Protein AF-A0A7V6ALC6-F1 (afdb_monomer)

Structure (mmCIF, N/CA/C/O backbone):
data_AF-A0A7V6ALC6-F1
#
_entry.id   AF-A0A7V6ALC6-F1
#
loop_
_atom_site.group_PDB
_atom_site.id
_atom_site.type_symbol
_atom_site.label_atom_id
_atom_site.label_alt_id
_atom_site.label_comp_id
_atom_site.label_asym_id
_atom_site.label_entity_id
_atom_site.label_seq_id
_atom_site.pdbx_PDB_ins_code
_atom_site.Cartn_x
_atom_site.Cartn_y
_atom_site.Cartn_z
_atom_site.occupancy
_atom_site.B_iso_or_equiv
_atom_site.auth_seq_id
_atom_site.auth_comp_id
_atom_site.auth_asym_id
_atom_site.auth_atom_id
_atom_site.pdbx_PDB_model_num
ATOM 1 N N . MET A 1 1 ? -54.475 15.816 51.204 1.00 42.22 1 MET A N 1
ATOM 2 C CA . MET A 1 1 ? -53.464 16.556 50.414 1.00 42.22 1 MET A CA 1
ATOM 3 C C . MET A 1 1 ? -52.301 15.622 50.111 1.00 42.22 1 MET A C 1
ATOM 5 O O . MET A 1 1 ? -51.918 14.844 50.974 1.00 42.22 1 MET A O 1
ATOM 9 N N . LYS A 1 2 ? -51.866 15.618 48.846 1.00 47.31 2 LYS A N 1
ATOM 10 C CA . LYS A 1 2 ? -50.954 14.658 48.204 1.00 47.31 2 LYS A CA 1
ATOM 11 C C . LYS A 1 2 ? -49.577 14.594 48.882 1.00 47.31 2 LYS A C 1
ATOM 13 O O . LYS A 1 2 ? -48.859 15.581 48.871 1.00 47.31 2 LYS A O 1
ATOM 18 N N . ASN A 1 3 ? -49.183 13.405 49.337 1.00 49.25 3 ASN A N 1
ATOM 19 C CA . ASN A 1 3 ? -47.789 13.038 49.601 1.00 49.25 3 ASN A CA 1
ATOM 20 C C . ASN A 1 3 ? -47.414 11.908 48.631 1.00 49.25 3 ASN A C 1
ATOM 22 O O . ASN A 1 3 ? -47.657 10.738 48.912 1.00 49.25 3 ASN A O 1
ATOM 26 N N . GLY A 1 4 ? -46.896 12.258 47.4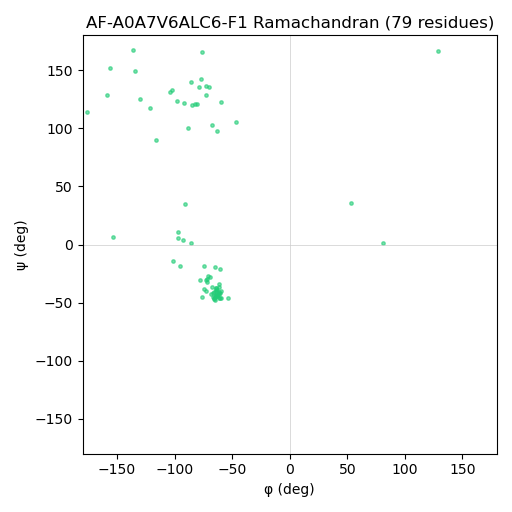48 1.00 54.72 4 GLY A N 1
ATOM 27 C CA . GLY A 1 4 ? -46.626 11.277 46.387 1.00 54.72 4 GLY A CA 1
ATOM 28 C C . GLY A 1 4 ? -45.525 11.633 45.385 1.00 54.72 4 GLY A C 1
ATOM 29 O O . GLY A 1 4 ? -45.346 10.893 44.426 1.00 54.72 4 GLY A O 1
ATOM 30 N N . GLU A 1 5 ? -44.770 12.721 45.574 1.00 53.59 5 GLU A N 1
ATOM 31 C CA . GLU A 1 5 ? -43.848 13.218 44.530 1.00 53.59 5 GLU A CA 1
ATOM 32 C C . GLU A 1 5 ? -42.366 12.850 44.752 1.00 53.59 5 GLU A C 1
ATOM 34 O O . GLU A 1 5 ? -41.565 12.876 43.819 1.00 53.59 5 GLU A O 1
ATOM 39 N N . GLY A 1 6 ? -41.983 12.392 45.949 1.00 51.84 6 GLY A N 1
ATOM 40 C CA . GLY A 1 6 ? -40.573 12.145 46.293 1.00 51.84 6 GLY A CA 1
ATOM 41 C C . GLY A 1 6 ? -39.926 10.895 45.674 1.00 51.84 6 GLY A C 1
ATOM 42 O O . GLY A 1 6 ? -38.702 10.801 45.629 1.00 51.84 6 GLY A O 1
ATOM 43 N N . LYS A 1 7 ? -40.706 9.919 45.181 1.00 49.06 7 LYS A N 1
ATOM 44 C CA . LYS A 1 7 ? -40.160 8.638 44.676 1.00 49.06 7 LYS A CA 1
ATOM 45 C C . LYS A 1 7 ? -39.920 8.599 43.160 1.00 49.06 7 LYS A C 1
ATOM 47 O O . LYS A 1 7 ? -39.135 7.772 42.703 1.00 49.06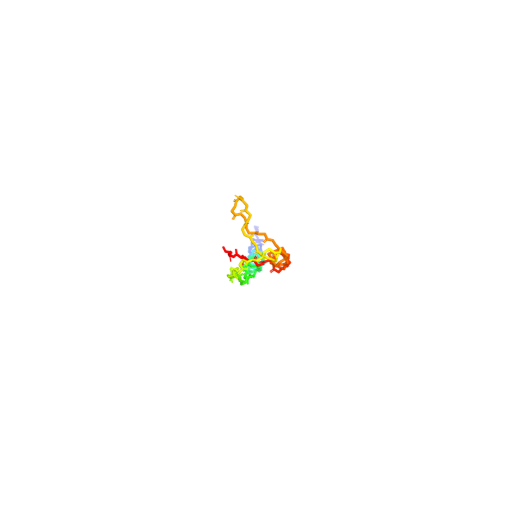 7 LYS A O 1
ATOM 52 N N . GLN A 1 8 ? -40.530 9.495 42.378 1.00 51.84 8 GLN A N 1
ATOM 53 C CA . GLN A 1 8 ? -40.365 9.516 40.915 1.00 51.84 8 GLN A CA 1
ATOM 54 C C . GLN A 1 8 ? -39.042 10.153 40.454 1.00 51.84 8 GLN A C 1
ATOM 56 O O . GLN A 1 8 ? -38.488 9.742 39.433 1.00 51.84 8 GLN A O 1
ATOM 61 N N . PHE A 1 9 ? -38.497 11.115 41.205 1.00 50.06 9 PHE A N 1
ATOM 62 C CA . PHE A 1 9 ? -37.260 11.812 40.829 1.00 50.06 9 PHE A CA 1
ATOM 63 C C . PHE A 1 9 ? -35.997 10.946 40.972 1.00 50.06 9 PHE A C 1
ATOM 65 O O . PHE A 1 9 ? -35.080 11.058 40.159 1.00 50.06 9 PHE A O 1
ATOM 72 N N . LEU A 1 10 ? -35.960 10.022 41.939 1.00 51.34 10 LEU A N 1
ATOM 73 C CA . LEU A 1 10 ? -34.814 9.121 42.139 1.00 51.34 10 LEU A CA 1
ATOM 74 C C . LEU A 1 10 ? -34.676 8.043 41.046 1.00 51.34 10 LEU A C 1
ATOM 76 O O . LEU A 1 10 ? -33.565 7.581 40.783 1.00 51.34 10 LEU A O 1
ATOM 80 N N . GLY A 1 11 ? -35.775 7.647 40.394 1.00 53.09 11 GLY A N 1
ATOM 81 C CA . GLY A 1 11 ? -35.764 6.641 39.322 1.00 53.09 11 GLY A CA 1
ATOM 82 C C . GLY A 1 11 ? -35.200 7.167 37.999 1.00 53.09 11 GLY A C 1
ATOM 83 O O . GLY A 1 11 ? -34.431 6.472 37.333 1.00 53.09 11 GLY A O 1
ATOM 84 N N . LYS A 1 12 ? -35.506 8.426 37.654 1.00 57.94 12 LYS A N 1
ATOM 85 C CA . LYS A 1 12 ? -35.034 9.078 36.419 1.00 57.94 12 LYS A CA 1
ATOM 86 C C . LYS A 1 12 ? -33.505 9.152 36.345 1.00 57.94 12 LYS A C 1
ATOM 88 O O . LYS A 1 12 ? -32.926 8.857 35.305 1.00 57.94 12 LYS A O 1
ATOM 93 N N . ASN A 1 13 ? -32.843 9.437 37.467 1.00 64.25 13 ASN A N 1
ATOM 94 C CA . ASN A 1 13 ? -31.383 9.555 37.525 1.00 64.25 13 ASN A CA 1
ATOM 95 C C . ASN A 1 13 ? -30.652 8.215 37.334 1.00 64.25 13 ASN A C 1
ATOM 97 O O . ASN A 1 13 ? -29.530 8.203 36.829 1.00 64.25 13 ASN A O 1
ATOM 101 N N . LYS A 1 14 ? -31.271 7.083 37.702 1.00 66.69 14 LYS A N 1
ATOM 102 C CA . LYS A 1 14 ? -30.708 5.746 37.438 1.00 66.69 14 LYS A CA 1
ATOM 103 C C . LYS A 1 14 ? -30.805 5.367 35.961 1.00 66.69 14 LYS A C 1
ATOM 105 O O . LYS A 1 14 ? -29.845 4.823 35.428 1.00 66.69 14 LYS A O 1
ATOM 110 N N . LEU A 1 15 ? -31.918 5.703 35.305 1.00 78.44 15 LEU A N 1
ATOM 111 C CA . LEU A 1 15 ? -32.105 5.458 33.873 1.00 78.44 15 LEU A CA 1
ATOM 112 C C . LEU A 1 15 ? -31.126 6.295 33.034 1.00 78.44 15 LEU A C 1
ATOM 114 O O . LEU A 1 15 ? -30.426 5.754 32.185 1.00 78.44 15 LEU A O 1
ATOM 118 N N . ILE A 1 16 ? -31.002 7.591 33.345 1.00 83.00 16 ILE A N 1
ATOM 119 C CA . ILE A 1 16 ? -30.078 8.510 32.659 1.00 83.00 16 ILE A CA 1
ATOM 120 C C . ILE A 1 16 ? -28.622 8.061 32.839 1.00 83.00 16 ILE A C 1
ATOM 122 O O . ILE A 1 16 ? -27.862 8.039 31.874 1.00 83.00 16 ILE A O 1
ATOM 126 N N . ARG A 1 17 ? -28.232 7.642 34.051 1.00 81.38 17 ARG A N 1
ATOM 127 C CA . ARG A 1 17 ? -26.893 7.086 34.304 1.00 81.38 17 ARG A CA 1
ATOM 128 C C . ARG A 1 17 ? -26.622 5.822 33.489 1.00 81.38 17 ARG A C 1
ATOM 130 O O . ARG A 1 17 ? -25.532 5.698 32.944 1.00 81.38 17 ARG A O 1
ATOM 137 N N . GLY A 1 18 ? -27.598 4.921 33.374 1.00 85.81 18 GLY A N 1
ATOM 138 C CA . GLY A 1 18 ? -27.479 3.726 32.535 1.00 85.81 18 GLY A CA 1
ATOM 139 C C . GLY A 1 18 ? -27.283 4.070 31.058 1.00 85.81 18 GLY A C 1
ATOM 140 O O . GLY A 1 18 ? -26.367 3.550 30.426 1.00 85.81 18 GLY A O 1
ATOM 141 N N . CYS A 1 19 ? -28.074 5.010 30.533 1.00 88.56 19 CYS A N 1
ATOM 142 C CA . CYS A 1 19 ? -27.929 5.493 29.159 1.00 88.56 19 CYS A CA 1
ATOM 143 C C . CYS A 1 19 ? -26.567 6.151 28.913 1.00 88.56 19 CYS A C 1
ATOM 145 O O . CYS A 1 19 ? -25.965 5.901 27.877 1.00 88.56 19 CYS A O 1
ATOM 147 N N . LEU A 1 20 ? -26.053 6.944 29.859 1.00 90.12 20 LEU A N 1
ATOM 148 C CA . LEU A 1 20 ? -24.736 7.577 29.738 1.00 90.12 20 LEU A CA 1
ATOM 149 C C . LEU A 1 20 ? -23.596 6.555 29.731 1.00 90.12 20 LEU A C 1
ATOM 151 O O . LEU A 1 20 ? -22.672 6.693 28.937 1.00 90.12 20 LEU A O 1
ATOM 155 N N . VAL A 1 21 ? -23.665 5.518 30.572 1.00 90.00 21 VAL A N 1
ATOM 156 C CA . VAL A 1 21 ? -22.664 4.436 30.579 1.00 90.00 21 VAL A CA 1
ATOM 157 C C . VAL A 1 21 ? -22.724 3.633 29.282 1.00 90.00 21 VAL A C 1
ATOM 159 O O . VAL A 1 21 ? -21.682 3.325 28.711 1.00 90.00 21 VAL A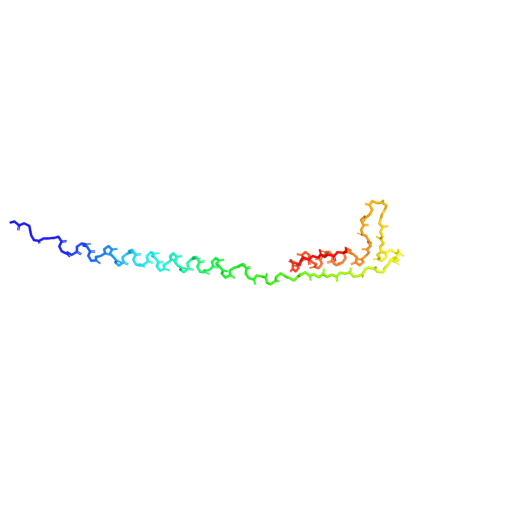 O 1
ATOM 162 N N . PHE A 1 22 ? -23.926 3.336 28.784 1.00 89.56 22 PHE A N 1
ATOM 163 C CA . PHE A 1 22 ? -24.103 2.651 27.505 1.00 89.56 22 PHE A CA 1
ATOM 164 C C . PHE A 1 22 ? -23.567 3.484 26.335 1.00 89.56 22 PHE A C 1
ATOM 166 O O . PHE A 1 22 ? -22.834 2.966 25.497 1.00 89.56 22 PHE A O 1
ATOM 173 N N . LEU A 1 23 ? -23.870 4.7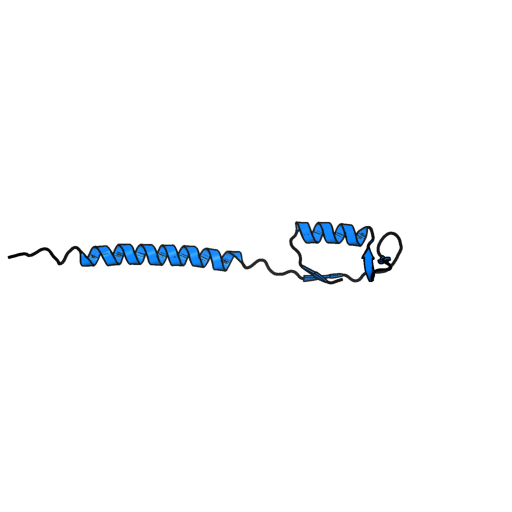85 26.311 1.00 91.06 23 LEU A N 1
ATOM 174 C CA . LEU A 1 23 ? -23.375 5.710 25.295 1.00 91.06 23 LEU A CA 1
ATOM 175 C C . LEU A 1 23 ? -21.849 5.832 25.354 1.00 91.06 23 LEU A C 1
ATOM 177 O O . LEU A 1 23 ? -21.191 5.766 24.323 1.00 91.06 23 LEU A O 1
ATOM 181 N N . PHE A 1 24 ? -21.283 5.952 26.557 1.00 90.25 24 PHE A N 1
ATOM 182 C CA . PHE A 1 24 ? -19.838 5.976 26.760 1.00 90.25 24 PHE A CA 1
ATOM 183 C C . PHE A 1 24 ? -19.183 4.685 26.268 1.00 90.25 24 PHE A C 1
ATOM 185 O O . PHE A 1 24 ? -18.196 4.749 25.546 1.00 90.25 24 PHE A O 1
ATOM 192 N N . PHE A 1 25 ? -19.750 3.522 26.598 1.00 89.12 25 PHE A N 1
ATOM 193 C CA . PHE A 1 25 ? -19.240 2.237 26.128 1.00 89.12 25 PHE A CA 1
ATOM 194 C C . PHE A 1 25 ? -19.299 2.130 24.600 1.00 89.12 25 PHE A C 1
ATOM 196 O O . PHE A 1 25 ? -18.331 1.703 23.981 1.00 89.12 25 PHE A O 1
ATOM 203 N N . PHE A 1 26 ? -20.396 2.572 23.981 1.00 87.00 26 PHE A N 1
ATOM 204 C CA . PHE A 1 26 ? -20.549 2.554 22.527 1.00 87.00 26 PHE A CA 1
ATOM 205 C C . PHE A 1 26 ? -19.550 3.491 21.831 1.00 87.00 26 PHE A C 1
ATOM 207 O O . PHE A 1 26 ? -18.872 3.088 20.891 1.00 87.00 26 PHE A O 1
ATOM 214 N N . LEU A 1 27 ? -19.388 4.714 22.345 1.00 87.00 27 LEU A N 1
ATOM 215 C CA . LEU A 1 27 ? -18.402 5.675 21.843 1.00 87.00 27 LEU A CA 1
ATOM 216 C C . LEU A 1 27 ? -16.964 5.181 22.044 1.00 87.00 27 LEU A C 1
ATOM 218 O O . LEU A 1 27 ? -16.122 5.364 21.170 1.00 87.00 27 LEU A O 1
ATOM 222 N N . PHE A 1 28 ? -16.682 4.518 23.165 1.00 85.00 28 PHE A N 1
ATOM 223 C CA . PHE A 1 28 ? -15.367 3.951 23.450 1.00 85.00 28 PHE A CA 1
ATOM 224 C C . PHE A 1 28 ? -14.986 2.844 22.455 1.00 85.00 28 PHE A C 1
ATOM 226 O O . PHE A 1 28 ? -13.847 2.803 21.995 1.00 85.00 28 PHE A O 1
ATOM 233 N N . GLN A 1 29 ? -15.942 1.999 22.052 1.00 82.44 29 GLN A N 1
ATOM 234 C CA . GLN A 1 29 ? -15.727 1.000 20.996 1.00 82.44 29 GLN A CA 1
ATOM 235 C C . GLN A 1 29 ? -15.430 1.655 19.635 1.00 82.44 29 GLN A C 1
ATOM 237 O O . GLN A 1 29 ? -14.565 1.171 18.908 1.00 82.44 29 GLN A O 1
ATOM 242 N N . CYS A 1 30 ? -16.075 2.782 19.307 1.00 78.31 30 CYS A N 1
ATOM 243 C CA . CYS A 1 30 ? -15.770 3.530 18.082 1.00 78.31 30 CYS A CA 1
ATOM 244 C C . CYS A 1 30 ? -14.334 4.077 18.065 1.00 78.31 30 CYS A C 1
ATOM 246 O O . CYS A 1 30 ? -13.681 4.011 17.032 1.00 78.31 30 CYS A O 1
ATOM 248 N N . VAL A 1 31 ? -13.824 4.568 19.199 1.00 76.06 31 VAL A N 1
ATOM 249 C CA . VAL A 1 31 ? -12.448 5.096 19.296 1.00 76.06 31 VAL A CA 1
ATOM 250 C C . VAL A 1 31 ? -11.397 3.992 19.129 1.00 76.06 31 VAL A C 1
ATOM 252 O O . VAL A 1 31 ? -10.352 4.214 18.524 1.00 76.06 31 VAL A O 1
ATOM 255 N N . LEU A 1 32 ? -11.661 2.787 19.638 1.00 66.88 32 LEU A N 1
ATOM 256 C CA . LEU A 1 32 ? -10.743 1.648 19.508 1.00 66.88 32 LEU A CA 1
ATOM 257 C C . LEU A 1 32 ? -10.682 1.071 18.085 1.00 66.88 32 LEU A C 1
ATOM 259 O O . LEU A 1 32 ? -9.631 0.566 17.684 1.00 66.88 32 LEU A O 1
ATOM 263 N N . ALA A 1 33 ? -11.773 1.173 17.320 1.00 67.19 33 ALA A N 1
ATOM 264 C CA . ALA A 1 33 ? -11.879 0.623 15.968 1.00 67.19 33 ALA A CA 1
ATOM 265 C C . ALA A 1 33 ? -10.931 1.277 14.941 1.00 67.19 33 ALA A C 1
ATOM 267 O O . ALA A 1 33 ? -10.655 0.674 13.908 1.00 67.19 33 ALA A O 1
ATOM 268 N N . GLU A 1 34 ? -10.405 2.474 15.214 1.00 63.38 34 GLU A N 1
ATOM 269 C CA . GLU A 1 34 ? -9.641 3.265 14.236 1.00 63.38 34 GLU A CA 1
ATOM 270 C C . GLU A 1 34 ? -8.111 3.119 14.368 1.00 63.38 34 GLU A C 1
ATOM 272 O O . GLU A 1 34 ? -7.341 3.764 13.662 1.00 63.38 34 GLU A O 1
ATOM 277 N N . SER A 1 35 ? -7.628 2.235 15.246 1.00 57.72 35 SER A N 1
ATOM 278 C CA . SER A 1 35 ? -6.188 2.050 15.488 1.00 57.72 35 SER A CA 1
ATOM 279 C C . SER A 1 35 ? -5.525 0.981 14.605 1.00 57.72 35 SER A C 1
ATOM 281 O O . SER A 1 35 ? -4.593 0.298 15.037 1.00 57.72 35 SER A O 1
ATOM 283 N N . SER A 1 36 ? -5.951 0.830 13.345 1.00 61.78 36 SER A N 1
ATOM 284 C CA . SER A 1 36 ? -5.148 0.079 12.375 1.00 61.78 36 SER A CA 1
ATOM 285 C C . SER A 1 36 ? -3.875 0.880 12.109 1.00 61.78 36 SER A C 1
ATOM 287 O O . SER A 1 36 ? -3.909 1.900 11.426 1.00 61.78 36 SER A O 1
ATOM 289 N N . LEU A 1 37 ? -2.761 0.459 12.712 1.00 62.59 37 LEU A N 1
ATOM 290 C CA . LEU A 1 37 ? -1.436 1.045 12.522 1.00 62.59 37 LEU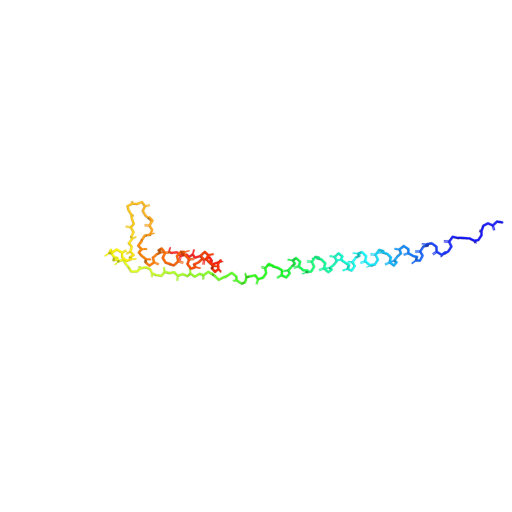 A CA 1
ATOM 291 C C . LEU A 1 37 ? -1.189 1.235 11.014 1.00 62.59 37 LEU A C 1
ATOM 293 O O . LEU A 1 37 ? -0.975 0.253 10.304 1.00 62.59 37 LEU A O 1
ATOM 297 N N . HIS A 1 38 ? -1.260 2.477 10.524 1.00 63.59 38 HIS A N 1
ATOM 298 C CA . HIS A 1 38 ? -1.066 2.798 9.112 1.00 63.59 38 HIS A CA 1
ATOM 299 C C . HIS A 1 38 ? 0.367 2.435 8.712 1.00 63.59 38 HIS A C 1
ATOM 301 O O . HIS A 1 38 ? 1.316 3.172 8.978 1.00 63.59 38 HIS A O 1
ATOM 307 N N . ARG A 1 39 ? 0.540 1.255 8.113 1.00 70.94 39 ARG A N 1
ATOM 308 C CA . ARG A 1 39 ? 1.824 0.804 7.577 1.00 70.94 39 ARG A CA 1
ATOM 309 C C . ARG A 1 39 ? 1.932 1.302 6.143 1.00 70.94 39 ARG A C 1
ATOM 311 O O . ARG A 1 39 ? 1.336 0.721 5.241 1.00 70.94 39 ARG A O 1
ATOM 318 N N . THR A 1 40 ? 2.677 2.387 5.957 1.00 80.25 40 THR A N 1
ATOM 319 C CA . THR A 1 40 ? 3.097 2.843 4.630 1.00 80.25 40 THR A CA 1
ATOM 320 C C . THR A 1 40 ? 4.362 2.095 4.232 1.00 80.25 40 THR A C 1
ATOM 322 O O . THR A 1 40 ? 5.376 2.177 4.928 1.00 80.25 40 THR A O 1
ATOM 325 N N . ILE A 1 41 ? 4.311 1.364 3.121 1.00 79.88 41 ILE A N 1
ATOM 326 C CA . ILE A 1 41 ? 5.470 0.646 2.578 1.00 79.88 41 ILE A CA 1
ATOM 327 C C . ILE A 1 41 ? 6.014 1.420 1.379 1.00 79.88 41 ILE A C 1
ATOM 329 O O . ILE A 1 41 ? 5.258 1.796 0.485 1.00 79.88 41 ILE A O 1
ATOM 333 N N . ARG A 1 42 ? 7.332 1.639 1.372 1.00 83.12 42 ARG A N 1
ATOM 334 C CA . ARG A 1 42 ? 8.067 2.268 0.268 1.00 83.12 42 ARG A CA 1
ATOM 335 C C . ARG A 1 42 ? 8.783 1.209 -0.549 1.00 83.12 42 ARG A C 1
ATOM 337 O O . ARG A 1 42 ? 9.452 0.350 0.029 1.00 83.12 42 ARG A O 1
ATOM 344 N N . ILE A 1 43 ? 8.661 1.285 -1.868 1.00 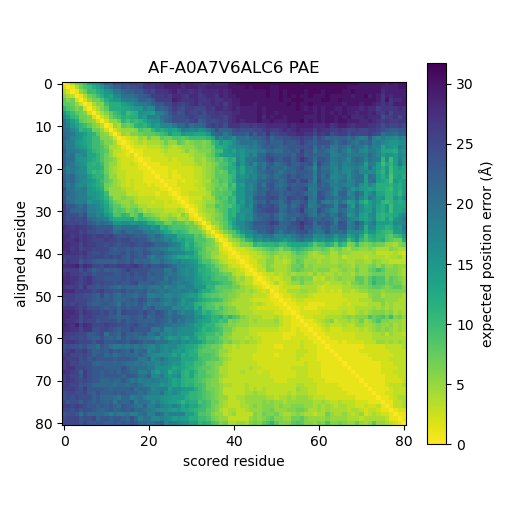78.94 43 ILE A N 1
ATOM 345 C CA . ILE A 1 43 ? 9.160 0.251 -2.774 1.00 78.94 43 ILE A CA 1
ATOM 346 C C . ILE A 1 43 ? 10.156 0.871 -3.746 1.00 78.94 43 ILE A C 1
ATOM 348 O O . ILE A 1 43 ? 9.795 1.708 -4.559 1.00 78.94 43 ILE A O 1
ATOM 352 N N . GLY A 1 44 ? 11.409 0.424 -3.697 1.00 81.19 44 GLY A N 1
ATOM 353 C CA . GLY A 1 44 ? 12.369 0.717 -4.758 1.00 81.19 44 GLY A CA 1
ATOM 354 C C . GLY A 1 44 ? 12.180 -0.259 -5.916 1.00 81.19 44 GLY A C 1
ATOM 355 O O . GLY A 1 44 ? 12.316 -1.467 -5.719 1.00 81.19 44 GLY A O 1
ATOM 356 N N . ILE A 1 45 ? 11.882 0.246 -7.113 1.00 80.00 45 ILE A N 1
ATOM 357 C CA . ILE A 1 45 ? 11.746 -0.578 -8.318 1.00 80.00 45 ILE A CA 1
ATOM 358 C C . ILE A 1 45 ? 13.045 -0.531 -9.125 1.00 80.00 45 ILE A C 1
ATOM 360 O O . ILE A 1 45 ? 13.496 0.533 -9.539 1.00 80.00 45 ILE A O 1
ATOM 364 N N . VAL A 1 46 ? 13.627 -1.705 -9.379 1.00 84.19 46 VAL A N 1
ATOM 365 C CA . VAL A 1 46 ? 14.673 -1.875 -10.394 1.00 84.19 46 VAL A CA 1
ATOM 366 C C . VAL A 1 46 ? 13.991 -2.261 -11.699 1.00 84.19 46 VAL A C 1
ATOM 368 O O . VAL A 1 46 ? 13.276 -3.262 -11.751 1.00 84.19 46 VAL A O 1
ATOM 371 N N . GLU A 1 47 ? 14.191 -1.459 -12.741 1.00 85.69 47 GLU A N 1
ATOM 372 C CA . GLU A 1 47 ? 13.536 -1.686 -14.025 1.00 85.69 47 GLU A CA 1
ATOM 373 C C . GLU A 1 47 ? 14.124 -2.887 -14.781 1.00 85.69 47 GLU A C 1
ATOM 375 O O . GLU A 1 47 ? 15.336 -3.069 -14.892 1.00 85.69 47 GLU A O 1
ATOM 380 N N . GLY A 1 48 ? 13.232 -3.693 -15.345 1.00 89.38 48 GLY A N 1
ATOM 381 C CA . GLY A 1 48 ? 13.515 -4.843 -16.185 1.00 89.38 48 GLY A CA 1
ATOM 382 C C . GLY A 1 48 ? 12.214 -5.444 -16.715 1.00 89.38 48 GLY A C 1
ATOM 383 O O . GLY A 1 48 ? 11.410 -5.985 -15.955 1.00 89.38 48 GLY A O 1
ATOM 384 N N . TYR A 1 49 ? 11.996 -5.374 -18.030 1.00 86.12 49 TYR A N 1
ATOM 385 C CA . TYR A 1 49 ? 10.843 -6.012 -18.670 1.00 86.12 49 TYR A CA 1
ATOM 386 C C . TYR A 1 49 ? 10.993 -7.547 -18.643 1.00 86.12 49 TYR A C 1
ATOM 388 O O . TYR A 1 49 ? 12.074 -8.037 -18.974 1.00 86.12 49 TYR A O 1
ATOM 396 N N . PRO A 1 50 ? 9.950 -8.332 -18.302 1.00 89.31 50 PRO A N 1
ATOM 397 C CA . PRO A 1 50 ? 8.566 -7.948 -17.974 1.00 89.31 50 PRO A CA 1
ATOM 398 C C . PRO A 1 50 ? 8.284 -7.831 -16.459 1.00 89.31 50 PRO A C 1
ATOM 400 O O . PRO A 1 50 ? 7.128 -7.774 -16.036 1.00 89.31 50 PRO A O 1
ATOM 403 N N . PHE A 1 51 ? 9.324 -7.856 -15.628 1.00 89.00 51 PHE A N 1
ATOM 404 C CA . PHE A 1 51 ? 9.223 -7.996 -14.177 1.00 89.00 51 PHE A CA 1
ATOM 405 C C . PHE A 1 51 ? 8.779 -6.713 -13.467 1.00 89.00 51 PHE A C 1
ATOM 407 O O . PHE A 1 51 ? 7.888 -6.775 -12.618 1.00 89.00 51 PHE A O 1
ATOM 414 N N . ALA A 1 52 ? 9.358 -5.569 -13.831 1.00 91.00 52 ALA A N 1
ATOM 415 C CA . ALA A 1 52 ? 8.936 -4.244 -13.385 1.00 91.00 52 ALA A CA 1
ATOM 416 C C . ALA A 1 52 ? 9.442 -3.183 -14.374 1.00 91.00 52 ALA A C 1
ATOM 418 O O . ALA A 1 52 ? 10.613 -3.189 -14.731 1.00 91.00 52 ALA A O 1
ATOM 419 N N . PHE A 1 53 ? 8.590 -2.297 -14.869 1.00 90.62 53 PHE A N 1
ATOM 420 C CA . PHE A 1 53 ? 8.963 -1.286 -15.857 1.00 90.62 53 PHE A CA 1
ATOM 421 C C . PHE A 1 53 ? 8.014 -0.093 -15.808 1.00 90.62 53 PHE A C 1
ATOM 423 O O . PHE A 1 53 ? 6.831 -0.234 -15.487 1.00 90.62 53 PHE A O 1
ATOM 430 N N . THR A 1 54 ? 8.521 1.073 -16.190 1.00 91.31 54 THR A N 1
ATOM 431 C CA . THR A 1 54 ? 7.694 2.257 -16.408 1.00 91.31 54 THR A CA 1
ATOM 432 C C . THR A 1 54 ? 7.041 2.175 -17.790 1.00 91.31 54 THR A C 1
ATOM 434 O O . THR A 1 54 ? 7.709 2.054 -18.819 1.00 91.31 54 THR A O 1
ATOM 437 N N . ASN A 1 55 ? 5.711 2.187 -17.830 1.00 90.25 55 ASN A N 1
ATOM 438 C CA . ASN A 1 55 ? 4.936 2.215 -19.065 1.00 90.25 55 ASN A CA 1
ATOM 439 C C . ASN A 1 55 ? 4.949 3.631 -19.680 1.00 90.25 55 ASN A C 1
ATOM 441 O O . ASN A 1 55 ? 5.311 4.611 -19.035 1.00 90.25 55 ASN A O 1
ATOM 445 N N . LYS A 1 56 ? 4.539 3.766 -20.946 1.00 90.56 56 LYS A N 1
ATOM 446 C CA . LYS A 1 56 ? 4.585 5.044 -21.692 1.00 90.56 56 LYS A CA 1
ATOM 447 C C . LYS A 1 56 ? 3.752 6.174 -21.072 1.00 90.56 56 LYS A C 1
ATOM 449 O O . LYS A 1 56 ? 3.983 7.336 -21.377 1.00 90.56 56 LYS A O 1
ATOM 454 N N . ASP A 1 57 ? 2.773 5.822 -20.249 1.00 93.12 57 ASP A N 1
ATOM 455 C CA . ASP A 1 57 ? 1.915 6.734 -19.488 1.00 93.12 57 ASP A CA 1
ATOM 456 C C . ASP A 1 57 ? 2.531 7.159 -18.140 1.00 93.12 57 ASP A C 1
ATOM 458 O O . ASP A 1 57 ? 1.899 7.896 -17.390 1.00 93.12 57 ASP A O 1
ATOM 462 N N . GLY A 1 58 ? 3.744 6.694 -17.820 1.00 86.69 58 GLY A N 1
ATOM 463 C CA . GLY A 1 58 ? 4.408 6.927 -16.538 1.00 86.69 58 GLY A CA 1
ATOM 464 C C . GLY A 1 58 ? 3.946 5.991 -15.418 1.00 86.69 58 GLY A C 1
ATOM 465 O O . GLY A 1 58 ? 4.426 6.115 -14.296 1.00 86.69 58 GLY A O 1
ATOM 466 N N . SER A 1 59 ? 3.033 5.049 -15.691 1.00 89.12 59 SER A N 1
ATOM 467 C CA . SER A 1 59 ? 2.609 4.067 -14.688 1.00 89.12 59 SER A CA 1
ATOM 468 C C . SER A 1 59 ? 3.638 2.946 -14.533 1.00 89.12 59 SER A C 1
ATOM 470 O O . SER A 1 59 ? 4.121 2.392 -15.523 1.00 89.12 59 SER A O 1
ATOM 472 N N . PHE A 1 60 ? 3.947 2.565 -13.293 1.00 89.50 60 PHE A N 1
ATOM 473 C CA . PHE A 1 60 ? 4.734 1.363 -13.019 1.00 89.50 60 PHE A CA 1
ATOM 474 C C . PHE A 1 60 ? 3.890 0.110 -13.274 1.00 89.50 60 PHE A C 1
ATOM 476 O O . PHE A 1 60 ? 2.771 -0.009 -12.771 1.00 89.50 60 PHE A O 1
ATOM 483 N N . LYS A 1 61 ? 4.423 -0.826 -14.062 1.00 90.88 61 LYS A N 1
ATOM 484 C CA . LYS A 1 61 ? 3.792 -2.109 -14.408 1.00 90.88 61 LYS A CA 1
ATOM 485 C C . LYS A 1 61 ? 4.792 -3.253 -14.328 1.00 90.88 61 LYS A C 1
ATOM 487 O O . 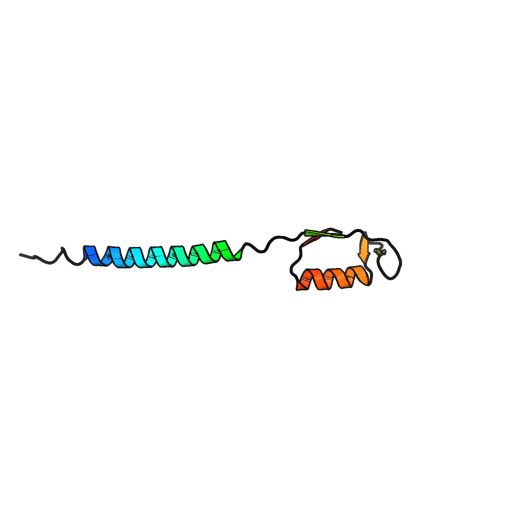LYS A 1 61 ? 5.995 -3.034 -14.269 1.00 90.88 61 LYS A O 1
ATOM 492 N N . GLY A 1 62 ? 4.292 -4.481 -14.370 1.00 91.62 62 GLY A N 1
ATOM 493 C CA . GLY A 1 62 ? 5.104 -5.693 -14.407 1.00 91.62 62 GLY A CA 1
ATOM 494 C C . GLY A 1 62 ? 4.671 -6.688 -13.344 1.00 91.62 62 GLY A C 1
ATOM 495 O O . GLY A 1 62 ? 3.928 -6.351 -12.424 1.00 91.62 62 GLY A O 1
ATOM 496 N N . PHE A 1 63 ? 5.158 -7.919 -13.470 1.00 92.25 63 PHE A N 1
ATOM 497 C CA . PHE A 1 63 ? 4.745 -9.023 -12.605 1.00 92.25 63 PHE A CA 1
ATOM 498 C C . PHE A 1 63 ? 4.884 -8.707 -11.105 1.00 92.25 63 PHE A C 1
ATOM 500 O O . PHE A 1 63 ? 3.958 -8.955 -10.333 1.00 92.25 63 PHE A O 1
ATOM 507 N N . TYR A 1 64 ? 6.018 -8.136 -10.681 1.00 90.00 64 TYR A N 1
ATOM 508 C CA . TYR A 1 64 ? 6.239 -7.835 -9.263 1.00 90.00 64 TYR A CA 1
ATOM 509 C C . TYR A 1 64 ? 5.411 -6.646 -8.774 1.00 90.00 64 TYR A C 1
ATOM 511 O O . TYR A 1 64 ? 5.000 -6.636 -7.615 1.00 90.00 64 TYR A O 1
ATOM 519 N N . VAL A 1 65 ? 5.127 -5.681 -9.652 1.00 89.81 65 VAL A N 1
ATOM 520 C CA . VAL A 1 65 ? 4.243 -4.552 -9.333 1.00 89.81 65 VAL A CA 1
ATOM 521 C C . VAL A 1 65 ? 2.824 -5.066 -9.087 1.00 89.81 65 VAL A C 1
ATOM 523 O O . VAL A 1 65 ? 2.230 -4.758 -8.056 1.00 89.81 65 VAL A O 1
ATOM 526 N N . ASP A 1 66 ? 2.314 -5.924 -9.971 1.00 91.69 66 ASP A N 1
ATOM 527 C CA . ASP A 1 66 ? 0.973 -6.503 -9.849 1.00 91.69 66 ASP A CA 1
ATOM 528 C C . ASP A 1 66 ? 0.840 -7.389 -8.601 1.00 91.69 66 ASP A C 1
ATOM 530 O O . ASP A 1 66 ? -0.143 -7.284 -7.861 1.00 91.69 66 ASP A O 1
ATOM 534 N N . LEU A 1 67 ? 1.849 -8.224 -8.323 1.00 91.62 67 LEU A N 1
ATOM 535 C CA . LEU A 1 67 ? 1.892 -9.051 -7.115 1.00 91.62 67 LEU A CA 1
ATOM 536 C C . LEU A 1 67 ? 1.861 -8.190 -5.847 1.00 91.62 67 LEU A C 1
ATOM 538 O O . LEU A 1 67 ? 1.098 -8.476 -4.923 1.00 91.62 67 LEU A O 1
ATOM 542 N N . PHE A 1 68 ? 2.664 -7.125 -5.803 1.00 89.25 68 PHE A N 1
ATOM 543 C CA . PHE A 1 68 ? 2.703 -6.245 -4.643 1.00 89.25 68 PHE A CA 1
ATOM 544 C C . PHE A 1 68 ? 1.364 -5.536 -4.430 1.00 89.25 68 PHE A C 1
ATOM 546 O O . PHE A 1 68 ? 0.871 -5.481 -3.305 1.00 89.25 68 PHE A O 1
ATOM 553 N N . LEU A 1 69 ? 0.743 -5.043 -5.504 1.00 89.00 69 LEU A N 1
ATOM 554 C CA . LEU A 1 69 ? -0.577 -4.414 -5.444 1.00 89.00 69 LEU A CA 1
ATOM 555 C C . LEU A 1 69 ? -1.665 -5.378 -4.954 1.00 89.00 69 LEU A C 1
ATOM 557 O O . LEU A 1 69 ? -2.597 -4.961 -4.266 1.00 89.00 69 LEU A O 1
ATOM 561 N N . ALA A 1 70 ? -1.567 -6.664 -5.293 1.00 91.62 70 ALA A N 1
ATOM 562 C CA . ALA A 1 70 ? -2.493 -7.672 -4.788 1.00 91.62 70 ALA A CA 1
ATOM 563 C C . ALA A 1 70 ? -2.342 -7.868 -3.270 1.00 91.62 70 ALA A C 1
ATOM 565 O O . ALA A 1 70 ? -3.343 -7.869 -2.551 1.00 91.62 70 ALA A O 1
ATOM 566 N N . ILE A 1 71 ? -1.102 -7.970 -2.779 1.00 89.75 71 ILE A N 1
ATOM 567 C CA . ILE A 1 71 ? -0.808 -8.116 -1.346 1.00 89.75 71 ILE A CA 1
ATOM 568 C C . ILE A 1 71 ? -1.221 -6.854 -0.583 1.00 89.75 71 ILE A C 1
ATOM 570 O O . ILE A 1 71 ? -1.898 -6.953 0.438 1.00 89.75 71 ILE A O 1
ATOM 574 N N . SER A 1 72 ? -0.885 -5.666 -1.093 1.00 88.31 72 SER A N 1
ATOM 575 C CA . SER A 1 72 ? -1.214 -4.404 -0.425 1.00 88.31 72 SER A CA 1
ATOM 576 C C . SER A 1 72 ? -2.721 -4.208 -0.280 1.00 88.31 72 SER A C 1
ATOM 578 O O . SER A 1 72 ? -3.181 -3.748 0.761 1.00 88.31 72 SER A O 1
ATOM 580 N N . ARG A 1 73 ? -3.513 -4.628 -1.273 1.00 86.31 73 ARG A N 1
ATOM 581 C CA . ARG A 1 73 ? -4.980 -4.623 -1.177 1.00 86.31 73 ARG A CA 1
ATOM 582 C C . ARG A 1 73 ? -5.507 -5.636 -0.167 1.00 86.31 73 ARG A C 1
ATOM 584 O O . ARG A 1 73 ? -6.429 -5.299 0.572 1.00 86.31 73 ARG A O 1
ATOM 591 N N . ALA A 1 74 ? -4.950 -6.846 -0.140 1.00 88.19 74 ALA A N 1
ATOM 592 C CA . ALA A 1 74 ? -5.369 -7.892 0.794 1.00 88.19 74 ALA A CA 1
ATOM 593 C C . ALA A 1 74 ? -5.098 -7.497 2.255 1.00 88.19 74 ALA A C 1
ATOM 595 O O . ALA A 1 74 ? -5.943 -7.705 3.119 1.00 88.19 74 ALA A O 1
ATOM 596 N N . GLU A 1 75 ? -3.952 -6.867 2.503 1.00 86.06 75 GLU A N 1
ATOM 597 C CA . GLU A 1 75 ? -3.498 -6.466 3.837 1.00 86.06 75 GLU A CA 1
ATOM 598 C C . GLU A 1 75 ? -3.894 -5.025 4.213 1.00 86.06 75 GLU A C 1
ATOM 600 O O . GLU A 1 75 ? -3.502 -4.517 5.264 1.00 86.06 75 GLU A O 1
ATOM 605 N N . GLN A 1 76 ? -4.651 -4.343 3.343 1.00 86.19 76 GLN A N 1
ATOM 606 C CA . GLN A 1 76 ? -5.051 -2.938 3.497 1.00 86.19 76 GLN A CA 1
ATOM 607 C C . GLN A 1 76 ? -3.863 -1.985 3.745 1.00 86.19 76 GLN A C 1
ATOM 609 O O . GLN 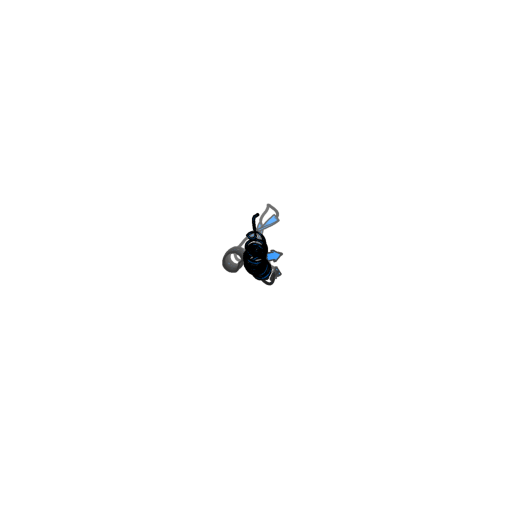A 1 76 ? -3.960 -1.010 4.494 1.00 86.19 76 GLN A O 1
ATOM 614 N N . TRP A 1 77 ? -2.723 -2.258 3.110 1.00 86.88 77 TRP A N 1
ATOM 615 C CA . TRP A 1 77 ? -1.531 -1.422 3.198 1.00 86.88 77 TRP A CA 1
ATOM 616 C C . TRP A 1 77 ? -1.654 -0.175 2.332 1.00 86.88 77 TRP A C 1
ATOM 618 O O . TRP A 1 77 ? -2.136 -0.213 1.198 1.00 86.88 77 TRP A O 1
ATOM 628 N N . GLN A 1 78 ? -1.120 0.929 2.846 1.00 83.44 78 GLN A N 1
ATOM 629 C CA . GLN A 1 78 ? -0.822 2.094 2.024 1.00 83.44 78 GLN A CA 1
ATOM 630 C C . GLN A 1 78 ? 0.564 1.908 1.405 1.00 83.44 78 GLN A C 1
ATOM 632 O O . GLN A 1 78 ? 1.482 1.404 2.056 1.00 83.44 78 GLN A O 1
ATOM 637 N N . TYR A 1 79 ? 0.728 2.294 0.145 1.00 80.69 79 TYR A N 1
ATOM 638 C CA . TYR A 1 79 ? 1.988 2.119 -0.569 1.00 80.69 79 TYR A CA 1
ATOM 639 C C . TYR A 1 79 ? 2.375 3.382 -1.332 1.00 80.69 79 TYR A C 1
ATOM 641 O O . TYR A 1 79 ? 1.518 4.136 -1.793 1.00 80.69 79 TYR A O 1
ATOM 649 N N . GLU A 1 80 ? 3.683 3.580 -1.454 1.00 80.31 80 GLU A N 1
ATOM 650 C CA . GLU A 1 80 ? 4.320 4.637 -2.233 1.00 80.31 80 GLU A CA 1
ATOM 651 C C . GLU A 1 80 ? 5.388 3.970 -3.110 1.00 80.31 80 GLU A C 1
ATOM 653 O O . GLU A 1 80 ? 6.211 3.191 -2.609 1.00 80.31 80 GLU A O 1
ATOM 658 N N . ILE A 1 81 ? 5.300 4.217 -4.419 1.00 73.94 81 ILE A N 1
ATOM 659 C CA . ILE A 1 81 ? 6.211 3.696 -5.446 1.00 73.94 81 ILE A CA 1
ATOM 660 C C . ILE A 1 81 ? 7.108 4.837 -5.904 1.00 73.94 81 ILE A C 1
ATOM 662 O O . ILE A 1 81 ? 6.534 5.894 -6.252 1.00 73.94 81 ILE A O 1
#

Secondary structure (DSSP, 8-state):
-----TTHHHHHHHHHHHHHHHHHHHHHHHHHTT-----EEE-PPPPBTTTBEE-TTS-EESHHHHHHHHHHHHTT-EEE-

Sequence (81 aa):
MKNGEGKQFLGKNKLIRGCLVFLFFFLFQCVLAESSLHRTIRIGIVEGYPFAFTNKDGSFKGFYVDLFLAISRAEQWQYEI

Mean predicted aligned error: 13.82 Å

pLDDT: mean 78.61, std 14.24, range [42.22, 93.12]

Solvent-accessible surface area (backbone atoms only — not comparable to full-atom values): 5022 Å² total; per-residue (Å²): 132,92,86,79,71,81,69,64,64,66,52,54,57,55,53,52,51,51,52,50,53,51,50,50,53,54,53,51,53,58,64,62,70,69,68,69,78,83,52,72,46,78,54,88,83,74,76,4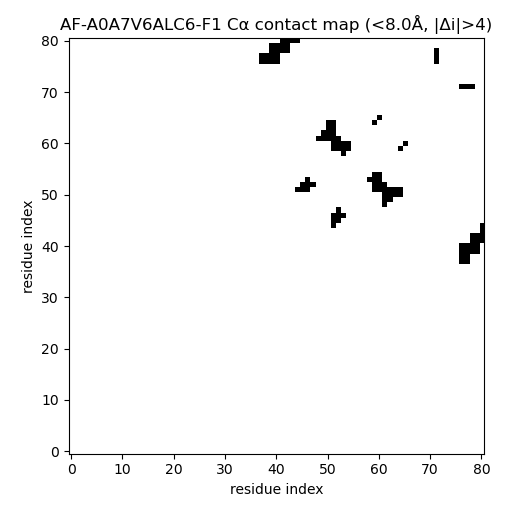2,87,70,45,24,35,74,44,97,86,71,46,77,39,32,58,56,47,54,52,48,54,52,51,30,62,75,70,70,45,47,75,49,117

Foldseek 3Di:
DDDDDVPPVVVVVVVVVVVVVVVVVVVVVVVVVPPPPAAEDEDDDDDDPQAWHQDPVRDIHHDVVVVVVVVCVVSVHHYDD

Radius of gyration: 28.82 Å; Cα contacts (8 Å, |Δi|>4): 53; chains: 1; bounding box: 68×26×72 Å

Nearest PDB structures (foldseek):
  4dz1-assembly1_A  TM=9.032E-01  e=5.343E-02  Salmonella enterica
  6h30-assembly2_B  TM=8.195E-01  e=6.553E-02  Lactococcus lactis subsp. lactis Il1403
  3zsf-assembly8_H  TM=8.072E-01  e=1.130E-01  Neisseria gonorrhoeae
  7ejg-assembly1_C  TM=7.304E-01  e=8.038E-02  Pseudomonas aeruginosa
  6q3u-assembly1_A  TM=7.255E-01  e=7.509E-02  Thermotoga maritima MSB8